Protein AF-A0AAF0C1L9-F1 (afdb_monomer_lite)

Foldseek 3Di:
DDQDWAWDPPWAQDPVVRFIKTWTATPNDIAIETEDEPDDDRPDDDDPVNVVVVVVVVVVVVVPDAADPVNYHYDYD

Structure (mmCIF, N/CA/C/O backbone):
data_AF-A0AAF0C1L9-F1
#
_entry.id   AF-A0AAF0C1L9-F1
#
loop_
_atom_site.group_PDB
_atom_site.id
_atom_site.type_symbol
_atom_site.label_atom_id
_atom_site.label_alt_id
_atom_site.label_comp_id
_atom_site.label_asym_id
_atom_site.label_entity_id
_atom_site.label_seq_id
_atom_site.pdbx_PDB_ins_code
_atom_site.Cartn_x
_atom_site.Cartn_y
_atom_site.Cartn_z
_atom_site.occupancy
_atom_site.B_iso_or_equiv
_atom_site.auth_seq_id
_atom_site.auth_comp_id
_atom_site.auth_asym_id
_atom_site.auth_atom_id
_atom_site.pdbx_PDB_model_num
ATOM 1 N N . MET A 1 1 ? -8.345 16.317 9.735 1.00 42.16 1 MET A N 1
ATOM 2 C CA . MET A 1 1 ? -8.753 15.732 11.040 1.00 42.16 1 MET A CA 1
ATOM 3 C C . MET A 1 1 ? -7.933 14.459 11.208 1.00 42.16 1 MET A C 1
ATOM 5 O O . MET A 1 1 ? -7.826 13.753 10.221 1.00 42.16 1 MET A O 1
ATOM 9 N N . ASN A 1 2 ? -7.307 14.227 12.372 1.00 51.31 2 ASN A N 1
ATOM 10 C CA . ASN A 1 2 ? -6.302 13.175 12.644 1.00 51.31 2 ASN A CA 1
ATOM 11 C C . ASN A 1 2 ? -6.778 11.735 12.338 1.00 51.31 2 ASN A C 1
ATOM 13 O O . ASN A 1 2 ? -7.078 10.980 13.264 1.00 51.31 2 ASN A O 1
ATOM 17 N N . GLN A 1 3 ? -6.814 11.314 11.076 1.00 59.50 3 GLN A N 1
ATOM 18 C CA . GLN A 1 3 ? -6.736 9.891 10.758 1.00 59.50 3 GLN A CA 1
ATOM 19 C C . GLN A 1 3 ? -5.257 9.510 10.752 1.00 59.50 3 GLN A C 1
ATOM 21 O O . GLN A 1 3 ? -4.600 9.521 9.721 1.00 59.50 3 GLN A O 1
ATOM 26 N N . ALA A 1 4 ? -4.718 9.242 11.944 1.00 77.94 4 ALA A N 1
ATOM 27 C CA . ALA A 1 4 ? -3.385 8.670 12.058 1.00 77.94 4 ALA A CA 1
ATOM 28 C C . ALA A 1 4 ? -3.465 7.212 11.588 1.00 77.94 4 ALA A C 1
ATOM 30 O O . ALA A 1 4 ? -3.982 6.350 12.306 1.00 77.94 4 ALA A O 1
ATOM 31 N N . ILE A 1 5 ? -3.013 6.962 10.365 1.00 91.12 5 ILE A N 1
ATOM 32 C CA . ILE A 1 5 ? -2.695 5.620 9.894 1.00 91.12 5 ILE A CA 1
ATOM 33 C C . ILE A 1 5 ? -1.285 5.267 10.382 1.00 91.12 5 ILE A C 1
ATOM 35 O O . ILE A 1 5 ? -0.377 6.090 10.337 1.00 91.12 5 ILE A O 1
ATOM 39 N N . LEU A 1 6 ? -1.107 4.054 10.903 1.00 94.19 6 LEU A N 1
ATOM 40 C CA . LEU A 1 6 ? 0.208 3.523 11.268 1.00 94.19 6 LEU A CA 1
ATOM 41 C C . LEU A 1 6 ? 0.646 2.515 10.208 1.00 94.19 6 LEU A C 1
ATOM 43 O O . LEU A 1 6 ? 0.032 1.457 10.110 1.00 94.19 6 LEU A O 1
ATOM 47 N N . PHE A 1 7 ? 1.678 2.823 9.430 1.00 95.56 7 PHE A N 1
ATOM 48 C CA . PHE A 1 7 ? 2.193 1.925 8.393 1.00 95.56 7 PHE A CA 1
ATOM 49 C C . PHE A 1 7 ? 3.030 0.777 8.985 1.00 95.56 7 PHE A C 1
ATOM 51 O O . PHE A 1 7 ? 3.714 0.955 9.990 1.00 95.56 7 PHE A O 1
ATOM 58 N N . ASN A 1 8 ? 2.942 -0.414 8.380 1.00 93.56 8 ASN A N 1
ATOM 59 C CA . ASN A 1 8 ? 3.543 -1.656 8.893 1.00 93.56 8 ASN A CA 1
ATOM 60 C C . ASN A 1 8 ? 4.897 -2.025 8.251 1.00 93.56 8 ASN A C 1
ATOM 62 O O . ASN A 1 8 ? 5.381 -3.134 8.481 1.00 93.56 8 ASN A O 1
ATOM 66 N N . ASP A 1 9 ? 5.482 -1.146 7.429 1.00 91.31 9 ASP A N 1
ATOM 67 C CA . ASP A 1 9 ? 6.744 -1.383 6.705 1.00 91.31 9 ASP A CA 1
ATOM 68 C C . ASP A 1 9 ? 6.772 -2.693 5.881 1.00 91.31 9 ASP A C 1
ATOM 70 O O . ASP A 1 9 ? 7.816 -3.317 5.691 1.00 91.31 9 ASP A O 1
ATOM 74 N N . ASP A 1 10 ? 5.619 -3.132 5.366 1.00 96.56 10 ASP A N 1
ATOM 75 C CA . ASP A 1 10 ? 5.432 -4.416 4.677 1.00 96.56 10 ASP A CA 1
ATOM 76 C C . ASP A 1 10 ? 5.237 -4.271 3.157 1.00 96.56 10 ASP A C 1
ATOM 78 O O . ASP A 1 10 ? 4.492 -5.032 2.528 1.00 96.56 10 ASP A O 1
ATOM 82 N N . ILE A 1 11 ? 5.926 -3.295 2.553 1.00 96.88 11 ILE A N 1
ATOM 83 C CA . ILE A 1 11 ? 5.862 -3.040 1.110 1.00 96.88 11 ILE A CA 1
ATOM 84 C C . ILE A 1 11 ? 6.306 -4.274 0.318 1.00 96.88 11 ILE A C 1
ATOM 86 O O . ILE A 1 11 ? 7.410 -4.793 0.483 1.00 96.88 11 ILE A O 1
ATOM 90 N N . HIS A 1 12 ? 5.457 -4.705 -0.609 1.00 96.56 12 HIS A N 1
ATOM 91 C CA . HIS A 1 12 ? 5.738 -5.792 -1.538 1.00 96.56 12 HIS A CA 1
ATOM 92 C C . HIS A 1 12 ? 4.978 -5.601 -2.851 1.00 96.56 12 HIS A C 1
ATOM 94 O O . HIS A 1 12 ? 3.967 -4.901 -2.920 1.00 96.56 12 HIS A O 1
ATOM 100 N N . PHE A 1 13 ? 5.452 -6.241 -3.917 1.00 96.62 13 PHE A N 1
ATOM 101 C CA . PHE A 1 13 ? 4.719 -6.263 -5.176 1.00 96.62 13 PHE A CA 1
ATOM 102 C C . PHE A 1 13 ? 3.613 -7.323 -5.113 1.00 96.62 13 PHE A C 1
ATOM 104 O O . PHE A 1 13 ? 3.882 -8.500 -4.865 1.00 96.62 13 PHE A O 1
ATOM 111 N N . ASN A 1 14 ? 2.365 -6.913 -5.333 1.00 96.31 14 ASN A N 1
ATOM 112 C CA . ASN A 1 14 ? 1.213 -7.801 -5.381 1.00 96.31 14 ASN A CA 1
ATOM 113 C C . ASN A 1 14 ? 0.893 -8.160 -6.839 1.00 96.31 14 ASN A C 1
ATOM 115 O O . ASN A 1 14 ? 0.309 -7.367 -7.579 1.00 96.31 14 ASN A O 1
ATOM 119 N N . GLU A 1 15 ? 1.247 -9.383 -7.237 1.00 94.06 15 GLU A N 1
ATOM 120 C CA . GLU A 1 15 ? 1.063 -9.897 -8.603 1.00 94.06 15 GLU A CA 1
ATOM 121 C C . GLU A 1 15 ? -0.418 -9.991 -9.017 1.00 94.06 15 GLU A C 1
ATOM 123 O O . GLU A 1 15 ? -0.753 -9.756 -10.175 1.00 94.06 15 GLU A O 1
ATOM 128 N N . ALA A 1 16 ? -1.333 -10.284 -8.084 1.00 93.00 16 ALA A N 1
ATOM 129 C CA . ALA A 1 16 ? -2.762 -10.403 -8.392 1.00 93.00 16 ALA A CA 1
ATOM 130 C C . ALA A 1 16 ? -3.397 -9.047 -8.741 1.00 93.00 16 ALA A C 1
ATOM 132 O O . ALA A 1 16 ? -4.293 -8.977 -9.582 1.00 93.00 16 ALA A O 1
ATOM 133 N N . HIS A 1 17 ? -2.909 -7.973 -8.118 1.00 92.06 17 HIS A N 1
ATOM 134 C CA . HIS A 1 17 ? -3.349 -6.602 -8.379 1.00 92.06 17 HIS A CA 1
ATOM 135 C C . HIS A 1 17 ? -2.438 -5.861 -9.369 1.00 92.06 17 HIS A C 1
ATOM 137 O O . HIS A 1 17 ? -2.770 -4.743 -9.766 1.00 92.06 17 HIS A O 1
ATOM 143 N N . ASN A 1 18 ? -1.319 -6.479 -9.772 1.00 94.00 18 ASN A N 1
ATOM 144 C CA . ASN A 1 18 ? -0.259 -5.888 -10.586 1.00 94.00 18 ASN A CA 1
ATOM 145 C C . ASN A 1 18 ? 0.160 -4.496 -10.067 1.00 94.00 18 ASN A C 1
ATOM 147 O O . ASN A 1 18 ? 0.186 -3.519 -10.815 1.00 94.00 18 ASN A O 1
ATOM 151 N N . ALA A 1 19 ? 0.400 -4.395 -8.757 1.00 96.56 19 ALA A N 1
ATOM 152 C CA . ALA A 1 19 ? 0.640 -3.132 -8.063 1.00 96.56 19 ALA A CA 1
ATOM 153 C C . ALA A 1 19 ? 1.529 -3.326 -6.831 1.00 96.56 19 ALA A C 1
ATOM 155 O O . ALA A 1 19 ? 1.506 -4.385 -6.201 1.00 96.56 19 ALA A O 1
ATOM 156 N N . TRP A 1 20 ? 2.261 -2.282 -6.444 1.00 97.38 20 TRP A N 1
ATOM 157 C CA . TRP A 1 20 ? 2.917 -2.254 -5.137 1.00 97.38 20 TRP A CA 1
ATOM 158 C C . TRP A 1 20 ? 1.872 -2.107 -4.037 1.00 97.38 20 TRP A C 1
ATOM 160 O O . TRP A 1 20 ? 0.908 -1.355 -4.187 1.00 97.38 20 TRP A O 1
ATOM 170 N N . SER A 1 21 ? 2.047 -2.846 -2.947 1.00 97.50 21 SER A N 1
ATOM 171 C CA . SER A 1 21 ? 1.103 -2.874 -1.843 1.00 97.50 21 SER A CA 1
ATOM 172 C C . SER A 1 21 ? 1.805 -2.866 -0.500 1.00 97.50 21 SER A C 1
ATOM 174 O O . SER A 1 21 ? 2.889 -3.423 -0.348 1.00 97.50 21 SER A O 1
ATOM 176 N N . PHE A 1 22 ? 1.161 -2.225 0.464 1.00 97.81 22 PHE A N 1
ATOM 177 C CA . PHE A 1 22 ? 1.559 -2.195 1.862 1.00 97.81 22 PHE A CA 1
ATOM 178 C C . PHE A 1 22 ? 0.333 -1.992 2.731 1.00 97.81 22 PHE A C 1
ATOM 180 O O . PHE A 1 22 ? -0.764 -1.710 2.240 1.00 97.81 22 PHE A O 1
ATOM 187 N N . THR A 1 23 ? 0.504 -2.180 4.028 1.00 97.88 23 THR A N 1
ATOM 188 C CA . THR A 1 23 ? -0.599 -2.173 4.967 1.00 97.88 23 THR A CA 1
ATOM 189 C C . THR A 1 23 ? -0.360 -1.171 6.077 1.00 97.88 23 THR A C 1
ATOM 191 O O . THR A 1 23 ? 0.770 -0.833 6.432 1.00 97.88 23 THR A O 1
ATOM 194 N N . GLY A 1 24 ? -1.462 -0.678 6.622 1.00 96.06 24 GLY A N 1
ATOM 195 C CA . GLY A 1 24 ? -1.448 0.183 7.786 1.00 96.06 24 GLY A CA 1
ATOM 196 C C . GLY A 1 24 ? -2.588 -0.148 8.731 1.00 96.06 24 GLY A C 1
ATOM 197 O O . GLY A 1 24 ? -3.514 -0.890 8.395 1.00 96.06 24 GLY A O 1
ATOM 198 N N . LEU A 1 25 ? -2.508 0.386 9.940 1.00 95.06 25 LEU A N 1
ATOM 199 C CA . LEU A 1 25 ? -3.540 0.283 10.952 1.00 95.06 25 LEU A CA 1
ATOM 200 C C . LEU A 1 25 ? -4.254 1.627 11.071 1.00 95.06 25 LEU A C 1
ATOM 202 O O . LEU A 1 25 ? -3.638 2.630 11.422 1.00 95.06 25 LEU A O 1
ATOM 206 N N . MET A 1 26 ? -5.561 1.630 10.828 1.00 92.06 26 MET A N 1
ATOM 207 C CA . MET A 1 26 ? -6.420 2.797 10.995 1.00 92.06 26 MET A CA 1
ATOM 208 C C . MET A 1 26 ? -7.589 2.420 11.901 1.00 92.06 26 MET A C 1
ATOM 210 O O . MET A 1 26 ? -8.301 1.455 11.635 1.00 92.06 26 MET A O 1
ATOM 214 N N . ALA A 1 27 ? -7.758 3.130 13.021 1.00 89.31 27 ALA A N 1
ATOM 215 C CA . ALA A 1 27 ? -8.788 2.831 14.029 1.00 89.31 27 ALA A CA 1
ATOM 216 C C . ALA A 1 27 ? -8.818 1.350 14.492 1.00 89.31 27 ALA A C 1
ATOM 218 O O . ALA A 1 27 ? -9.877 0.784 14.758 1.00 89.31 27 ALA A O 1
ATOM 219 N N . GLY A 1 28 ? -7.645 0.708 14.578 1.00 89.19 28 GLY A N 1
ATOM 220 C CA . GLY A 1 28 ? -7.516 -0.704 14.961 1.00 89.19 28 GLY A CA 1
ATOM 221 C C . GLY A 1 28 ? -7.866 -1.705 13.854 1.00 89.19 28 GLY A C 1
ATOM 222 O O . GLY A 1 28 ? -7.822 -2.910 14.097 1.00 89.19 28 GLY A O 1
ATOM 223 N N . GLN A 1 29 ? -8.182 -1.233 12.648 1.00 92.31 29 GLN A N 1
ATOM 224 C CA . GLN A 1 29 ? -8.445 -2.066 11.481 1.00 92.31 29 GLN A CA 1
ATOM 225 C C . GLN A 1 29 ? -7.270 -2.032 10.511 1.00 92.31 29 GLN A C 1
ATOM 227 O O . GLN A 1 29 ? -6.642 -0.994 10.303 1.00 92.31 29 GLN A O 1
ATOM 232 N N . LYS A 1 30 ? -6.976 -3.189 9.914 1.00 95.69 30 LYS A N 1
ATOM 233 C CA . LYS A 1 30 ? -5.975 -3.295 8.856 1.00 95.69 30 LYS A CA 1
ATOM 234 C C . LYS A 1 30 ? -6.541 -2.691 7.574 1.00 95.69 30 LYS A C 1
ATOM 236 O O . LYS A 1 30 ? -7.580 -3.144 7.101 1.00 95.69 30 LYS A O 1
ATOM 241 N N . VAL A 1 31 ? -5.821 -1.726 7.022 1.00 96.44 31 VAL A N 1
ATOM 242 C CA . VAL A 1 31 ? -6.057 -1.122 5.711 1.00 96.44 31 VAL A CA 1
ATOM 243 C C . VAL A 1 31 ? -4.959 -1.584 4.760 1.00 96.44 31 VAL A C 1
ATOM 245 O O . VAL A 1 31 ? -3.792 -1.657 5.150 1.00 96.44 31 VAL A O 1
ATOM 248 N N . THR A 1 32 ? -5.325 -1.922 3.527 1.00 97.88 32 THR A N 1
ATOM 249 C CA . THR A 1 32 ? -4.382 -2.325 2.475 1.00 97.88 32 THR A CA 1
ATOM 250 C C . THR A 1 32 ? -4.330 -1.254 1.397 1.00 97.88 32 THR A C 1
ATOM 252 O O . THR A 1 32 ? -5.349 -0.889 0.819 1.00 97.88 32 THR A O 1
ATOM 255 N N . VAL A 1 33 ? -3.140 -0.742 1.116 1.00 97.50 33 VAL A N 1
ATOM 256 C CA . VAL A 1 33 ? -2.903 0.264 0.083 1.00 97.50 33 VAL A CA 1
ATOM 257 C C . VAL A 1 33 ? -2.379 -0.424 -1.170 1.00 97.50 33 VAL A C 1
ATOM 259 O O . VAL A 1 33 ? -1.536 -1.318 -1.091 1.00 97.50 33 VAL A O 1
ATOM 262 N N . PHE A 1 34 ? -2.854 0.014 -2.332 1.00 97.81 34 PHE A N 1
ATOM 263 C CA . PHE A 1 34 ? -2.350 -0.369 -3.644 1.00 97.81 34 PHE A CA 1
ATOM 264 C C . PHE A 1 34 ? -1.911 0.871 -4.421 1.00 97.81 34 PHE A C 1
ATOM 266 O O . PHE A 1 34 ? -2.726 1.748 -4.717 1.00 97.81 34 PHE A O 1
ATOM 273 N N . ILE A 1 35 ? -0.637 0.909 -4.804 1.00 96.50 35 ILE A N 1
ATOM 274 C CA . ILE A 1 35 ? -0.050 1.935 -5.665 1.00 96.50 35 ILE A CA 1
ATOM 275 C C . ILE A 1 35 ? -0.110 1.448 -7.113 1.00 96.50 35 ILE A C 1
ATOM 277 O O . ILE A 1 35 ? 0.719 0.658 -7.576 1.00 96.50 35 ILE A O 1
ATOM 281 N N . LYS A 1 36 ? -1.136 1.903 -7.833 1.00 92.25 36 LYS A N 1
ATOM 282 C CA . LYS A 1 36 ? -1.385 1.559 -9.233 1.00 92.25 36 LYS A CA 1
ATOM 283 C C . LYS A 1 36 ? -0.679 2.550 -10.146 1.00 92.25 36 LYS A C 1
ATOM 285 O O . LYS A 1 36 ? -1.192 3.632 -10.414 1.00 92.25 36 LYS A O 1
ATOM 290 N N . GLN A 1 37 ? 0.468 2.135 -10.660 1.00 87.31 37 GLN A N 1
ATOM 291 C CA . GLN A 1 37 ? 1.179 2.857 -11.709 1.00 87.31 37 GLN A CA 1
ATOM 292 C C . GLN A 1 37 ? 0.645 2.468 -13.088 1.00 87.31 37 GLN A C 1
ATOM 294 O O . GLN A 1 37 ? 0.178 1.347 -13.296 1.00 87.31 37 GLN A O 1
ATOM 299 N N . SER A 1 38 ? 0.757 3.376 -14.060 1.00 84.88 38 SER A N 1
ATOM 300 C CA . SER A 1 38 ? 0.396 3.068 -15.457 1.00 84.88 38 SER A CA 1
ATOM 301 C C . SER A 1 38 ? 1.269 1.956 -16.057 1.00 84.88 38 SER A C 1
ATOM 303 O O . SER A 1 38 ? 0.792 1.169 -16.871 1.00 84.88 38 SER A O 1
ATOM 305 N N . TYR A 1 39 ? 2.531 1.874 -15.626 1.00 84.19 39 TYR A N 1
ATOM 306 C CA . TYR A 1 39 ? 3.493 0.843 -16.015 1.00 84.19 39 TYR A CA 1
ATOM 307 C C . TYR A 1 39 ? 4.234 0.359 -14.760 1.00 84.19 39 TYR A C 1
ATOM 309 O O . TYR A 1 39 ? 5.289 0.903 -14.439 1.00 84.19 39 TYR A O 1
ATOM 317 N N . PRO A 1 40 ? 3.663 -0.596 -14.005 1.00 84.31 40 PRO A N 1
ATOM 318 C CA . PRO A 1 40 ? 4.254 -1.050 -12.754 1.00 84.31 40 PRO A C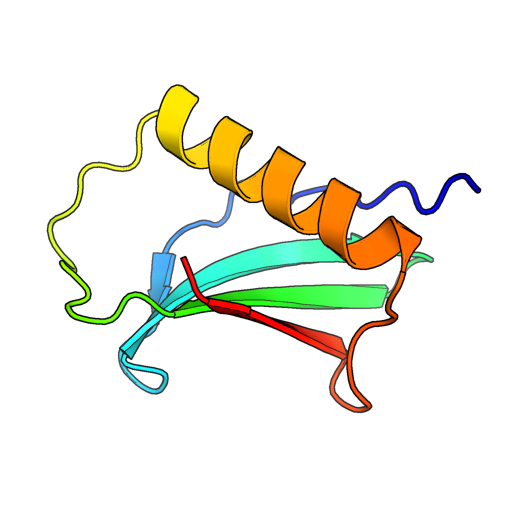A 1
ATOM 319 C C . PRO A 1 40 ? 5.562 -1.801 -13.016 1.00 84.31 40 PRO A C 1
ATOM 321 O O . PRO A 1 40 ? 5.588 -2.792 -13.749 1.00 84.31 40 PRO A O 1
ATOM 324 N N . ASP A 1 41 ? 6.647 -1.338 -12.395 1.00 90.50 41 ASP A N 1
ATOM 325 C CA . ASP A 1 41 ? 7.925 -2.048 -12.380 1.00 90.50 41 ASP A CA 1
ATOM 326 C C . ASP A 1 41 ? 8.063 -2.839 -11.078 1.00 90.50 41 ASP A C 1
ATOM 328 O O . ASP A 1 41 ? 8.285 -2.285 -9.998 1.00 90.50 41 ASP A O 1
ATOM 332 N N . LYS A 1 42 ? 7.947 -4.163 -11.186 1.00 91.69 42 LYS A N 1
ATOM 333 C CA . LYS A 1 42 ? 8.141 -5.081 -10.057 1.00 91.69 42 LYS A CA 1
ATOM 334 C C . LYS A 1 42 ? 9.587 -5.136 -9.553 1.00 91.69 42 LYS A C 1
ATOM 336 O O . LYS A 1 42 ? 9.827 -5.653 -8.469 1.00 91.69 42 LYS A O 1
ATOM 341 N N . ASN A 1 43 ? 10.546 -4.644 -10.341 1.00 92.12 43 ASN A N 1
ATOM 342 C CA . ASN A 1 43 ? 11.956 -4.565 -9.962 1.00 92.12 43 ASN A CA 1
ATOM 343 C C . ASN A 1 43 ? 12.329 -3.190 -9.392 1.00 92.12 43 ASN A C 1
ATOM 345 O O . ASN A 1 43 ? 13.511 -2.946 -9.137 1.00 92.12 43 ASN A O 1
ATOM 349 N N . LEU A 1 44 ? 11.350 -2.298 -9.198 1.00 91.81 44 LEU A N 1
ATOM 350 C CA . LEU A 1 44 ? 11.572 -1.013 -8.554 1.00 91.81 44 LEU A CA 1
ATOM 351 C C . LEU A 1 44 ? 12.214 -1.232 -7.180 1.00 91.81 44 LEU A C 1
ATOM 353 O O . LEU A 1 44 ? 11.688 -1.953 -6.332 1.00 91.81 44 LEU A O 1
ATOM 357 N N . VAL A 1 45 ? 13.357 -0.587 -6.957 1.00 93.25 45 VAL A N 1
ATOM 358 C CA . VAL A 1 45 ? 14.003 -0.583 -5.646 1.00 93.25 45 VAL A CA 1
ATOM 359 C C . VAL A 1 45 ? 13.235 0.376 -4.746 1.00 93.25 45 VAL A C 1
ATOM 361 O O . VAL A 1 45 ? 13.256 1.588 -4.961 1.00 93.25 45 VAL A O 1
ATOM 364 N N . ILE A 1 46 ? 12.573 -0.173 -3.732 1.00 94.38 46 ILE A N 1
ATOM 365 C CA . ILE A 1 46 ? 11.852 0.614 -2.733 1.00 94.38 46 ILE A CA 1
ATOM 366 C C . ILE A 1 46 ? 12.862 1.161 -1.729 1.00 94.38 46 ILE A C 1
ATOM 368 O O . ILE A 1 46 ? 13.339 0.451 -0.845 1.00 94.38 46 ILE A O 1
ATOM 372 N N . THR A 1 47 ? 13.235 2.423 -1.914 1.00 96.00 47 THR A N 1
ATOM 373 C CA . THR A 1 47 ? 14.043 3.176 -0.951 1.00 96.00 47 THR A CA 1
ATOM 374 C C . THR A 1 47 ? 13.146 3.818 0.103 1.00 96.00 47 THR A C 1
ATOM 376 O O . THR A 1 47 ? 11.939 3.946 -0.102 1.00 96.00 47 THR A O 1
ATOM 379 N N . ASP A 1 48 ? 13.734 4.292 1.204 1.00 94.56 48 ASP A N 1
ATOM 380 C CA . ASP A 1 48 ? 12.991 5.068 2.204 1.00 94.56 48 ASP A CA 1
ATOM 381 C C . ASP A 1 48 ? 12.319 6.306 1.602 1.00 94.56 48 ASP A C 1
ATOM 383 O O . ASP A 1 48 ? 11.202 6.623 1.982 1.00 94.56 48 ASP A O 1
ATOM 387 N N . CYS A 1 49 ? 12.946 6.969 0.623 1.00 95.62 49 CYS A N 1
ATOM 388 C CA . CYS A 1 49 ? 12.320 8.093 -0.076 1.00 95.62 49 CYS A CA 1
ATOM 389 C C . CYS A 1 49 ? 11.034 7.660 -0.793 1.00 95.62 49 CYS A C 1
ATOM 391 O O . CYS A 1 49 ? 9.998 8.273 -0.589 1.00 95.62 49 CYS A O 1
ATOM 393 N N . VAL A 1 50 ? 11.079 6.564 -1.563 1.00 94.62 50 VAL A N 1
ATOM 394 C CA . VAL A 1 50 ? 9.893 6.043 -2.268 1.00 94.62 50 VAL A CA 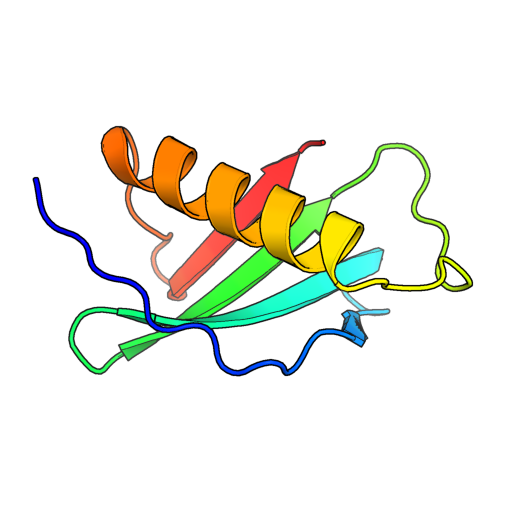1
ATOM 395 C C . VAL A 1 50 ? 8.801 5.637 -1.278 1.00 94.62 50 VAL A C 1
ATOM 397 O O . VAL A 1 50 ? 7.628 5.917 -1.508 1.00 94.62 50 VAL A O 1
ATOM 400 N N . ARG A 1 51 ? 9.183 4.989 -0.172 1.00 95.31 51 ARG A N 1
ATOM 401 C CA . ARG A 1 51 ? 8.248 4.611 0.890 1.00 95.31 51 ARG A CA 1
ATOM 402 C C . ARG A 1 51 ? 7.575 5.842 1.499 1.00 95.31 51 ARG A C 1
ATOM 404 O O . ARG A 1 51 ? 6.352 5.881 1.534 1.00 95.31 51 ARG A O 1
ATOM 411 N N . PHE A 1 52 ? 8.348 6.841 1.924 1.00 95.12 52 PHE A N 1
ATOM 412 C CA . PHE A 1 52 ? 7.808 8.061 2.527 1.00 95.12 52 PHE A CA 1
ATOM 413 C C . PHE A 1 52 ? 6.916 8.847 1.557 1.00 95.12 52 PHE A C 1
ATOM 415 O O . PHE A 1 52 ? 5.861 9.317 1.972 1.00 95.12 52 PHE A O 1
ATOM 422 N N . ASP A 1 53 ? 7.273 8.918 0.271 1.00 95.31 53 ASP A N 1
ATOM 423 C CA . ASP A 1 53 ? 6.434 9.554 -0.755 1.00 95.31 53 ASP A CA 1
ATOM 424 C C . ASP A 1 53 ? 5.065 8.854 -0.875 1.00 95.31 53 ASP A C 1
ATOM 426 O O . ASP A 1 53 ? 4.027 9.498 -1.038 1.00 95.31 53 ASP A O 1
ATOM 430 N N . TRP A 1 54 ? 5.033 7.518 -0.797 1.00 95.94 54 TRP A N 1
ATOM 431 C CA . TRP A 1 54 ? 3.782 6.753 -0.842 1.00 95.94 54 TRP A CA 1
ATOM 432 C C . TRP A 1 54 ? 2.959 6.891 0.437 1.00 95.94 54 TRP A C 1
ATOM 434 O O . TRP A 1 54 ? 1.737 6.997 0.353 1.00 95.94 54 TRP A O 1
ATOM 444 N N . GLU A 1 55 ? 3.604 6.896 1.601 1.00 95.31 55 GLU A N 1
ATOM 445 C CA . GLU A 1 55 ? 2.956 7.125 2.895 1.00 95.31 55 GLU A CA 1
ATOM 446 C C . GLU A 1 55 ? 2.301 8.516 2.941 1.00 95.31 55 GLU A C 1
ATOM 448 O O . GLU A 1 55 ? 1.111 8.618 3.243 1.00 95.31 55 GLU A O 1
ATOM 453 N N . GLU A 1 56 ? 3.020 9.564 2.526 1.00 94.88 56 GLU A N 1
ATOM 454 C CA . GLU A 1 56 ? 2.493 10.932 2.423 1.00 94.88 56 GLU A CA 1
ATOM 455 C C . GLU A 1 56 ? 1.314 11.007 1.441 1.00 94.88 56 GLU A C 1
ATOM 457 O O . GLU A 1 56 ? 0.275 11.598 1.744 1.00 94.88 56 GLU A O 1
ATOM 462 N N . ALA A 1 57 ? 1.421 10.356 0.277 1.00 95.31 57 ALA A N 1
ATOM 463 C CA . ALA A 1 57 ? 0.332 10.321 -0.697 1.00 95.31 57 ALA A CA 1
ATOM 464 C C . ALA A 1 57 ? -0.944 9.665 -0.137 1.00 95.31 57 ALA A C 1
ATOM 466 O O . ALA A 1 57 ? -2.053 10.112 -0.447 1.00 95.31 57 ALA A O 1
ATOM 467 N N . VAL A 1 58 ? -0.808 8.625 0.694 1.00 95.19 58 VAL A N 1
ATOM 468 C CA . VAL A 1 58 ? -1.941 7.993 1.391 1.00 95.19 58 VAL A CA 1
ATOM 469 C C . VAL A 1 58 ? -2.548 8.939 2.418 1.00 95.19 58 VAL A C 1
ATOM 471 O O . VAL A 1 58 ? -3.771 9.078 2.446 1.00 95.19 58 VAL A O 1
ATOM 474 N N . GLU A 1 59 ? -1.728 9.605 3.230 1.00 93.31 59 GLU A N 1
ATOM 475 C CA . GLU A 1 59 ? -2.213 10.558 4.232 1.00 93.31 59 GLU A CA 1
ATOM 476 C C . GLU A 1 59 ? -2.996 11.708 3.590 1.00 93.31 59 GLU A C 1
ATOM 478 O O . GLU A 1 59 ? -4.125 11.980 3.998 1.00 93.31 59 GLU A O 1
ATOM 483 N N . ILE A 1 60 ? -2.456 12.316 2.526 1.00 93.44 60 ILE A N 1
ATOM 484 C CA . ILE A 1 60 ? -3.132 13.380 1.768 1.00 93.44 60 ILE A CA 1
ATOM 485 C C . ILE A 1 60 ? -4.461 12.878 1.191 1.00 93.44 60 ILE A C 1
ATOM 487 O O . ILE A 1 60 ? -5.469 13.587 1.211 1.00 93.44 60 ILE A O 1
ATOM 491 N N . TRP A 1 61 ? -4.493 11.649 0.670 1.00 94.19 61 TRP A N 1
ATOM 492 C CA . TRP A 1 61 ? -5.717 11.076 0.115 1.00 94.19 61 TRP A CA 1
ATOM 493 C C . TRP A 1 61 ? -6.800 10.868 1.183 1.00 94.19 61 TRP A C 1
ATOM 495 O O . TRP A 1 61 ? -7.967 11.191 0.931 1.00 94.19 61 TRP A O 1
ATOM 505 N N . LEU A 1 62 ? -6.410 10.399 2.374 1.00 93.12 62 LEU A N 1
ATOM 506 C CA . LEU A 1 62 ? -7.289 10.189 3.532 1.00 93.12 62 LEU A CA 1
ATOM 507 C C . LEU A 1 62 ? -7.865 11.492 4.107 1.00 93.12 62 LEU A C 1
ATOM 509 O O . LEU A 1 62 ? -8.861 11.462 4.827 1.00 93.12 62 LEU A O 1
ATOM 513 N N . GLU A 1 63 ? -7.308 12.659 3.769 1.00 91.56 63 GLU A N 1
ATOM 514 C CA . GLU A 1 63 ? -7.922 13.936 4.154 1.00 91.56 63 GLU A CA 1
ATOM 515 C C . GLU A 1 63 ? -9.281 14.173 3.481 1.00 91.56 63 GLU A C 1
ATOM 517 O O . GLU A 1 63 ? -10.103 14.938 3.993 1.00 91.56 63 GLU A O 1
ATOM 522 N N . GLN A 1 64 ? -9.513 13.543 2.325 1.00 92.25 64 GLN A N 1
ATOM 523 C CA . GLN A 1 64 ? -10.682 13.782 1.473 1.00 92.25 64 GLN A CA 1
ATOM 524 C C . GLN A 1 64 ? -11.522 12.523 1.233 1.00 92.25 64 GLN A C 1
ATOM 526 O O . GLN A 1 64 ? -12.638 12.624 0.719 1.00 92.25 64 GLN A O 1
ATOM 531 N N . HIS A 1 65 ? -11.002 11.350 1.592 1.00 92.62 65 HIS A N 1
ATOM 532 C CA . HIS A 1 65 ? -11.602 10.058 1.283 1.00 92.62 65 HIS A CA 1
ATOM 533 C C . HIS A 1 65 ? -11.470 9.091 2.460 1.00 92.62 65 HIS A C 1
ATOM 535 O O . HIS A 1 65 ? -10.639 9.267 3.345 1.00 92.62 65 HIS A O 1
ATOM 541 N N . GLU A 1 66 ? -12.272 8.032 2.434 1.00 92.31 66 GLU A N 1
ATOM 542 C CA . GLU A 1 66 ? -12.163 6.898 3.350 1.00 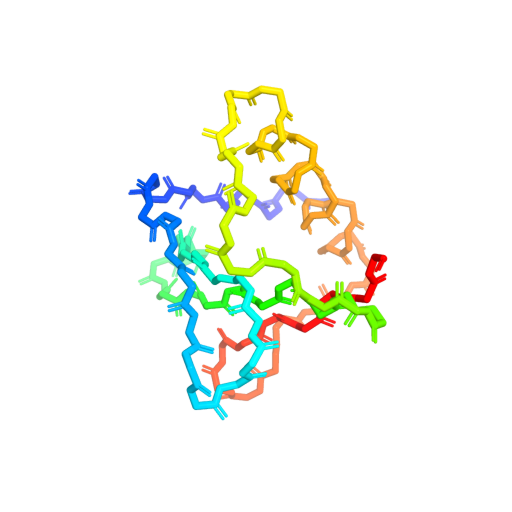92.31 66 GLU A CA 1
ATOM 543 C C . GLU A 1 66 ? -11.846 5.629 2.542 1.00 92.31 66 GLU A C 1
ATOM 545 O O . GLU A 1 66 ? -12.224 5.562 1.365 1.00 92.31 66 GLU A O 1
ATOM 550 N N . PRO A 1 67 ? -11.169 4.625 3.135 1.00 93.25 67 PRO A N 1
ATOM 551 C CA . PRO A 1 67 ? -10.994 3.319 2.507 1.00 93.25 67 PRO A CA 1
ATOM 552 C C . PRO A 1 67 ? -12.329 2.719 2.066 1.00 93.25 67 PRO A C 1
ATOM 554 O O . PRO A 1 67 ? -13.388 3.021 2.623 1.00 93.25 67 PRO A O 1
ATOM 557 N N . ASP A 1 68 ? -12.283 1.845 1.066 1.00 93.06 68 ASP A N 1
ATOM 558 C CA . ASP A 1 68 ? -13.488 1.166 0.606 1.00 93.06 68 ASP A CA 1
ATOM 559 C C . ASP A 1 68 ? -14.034 0.152 1.637 1.00 93.06 68 ASP A C 1
ATOM 561 O O . ASP A 1 68 ? -13.479 -0.058 2.716 1.00 93.06 68 ASP A O 1
ATOM 565 N N . LEU A 1 69 ? -15.139 -0.520 1.294 1.00 91.31 69 LEU A N 1
ATOM 566 C CA . LEU A 1 69 ? -15.782 -1.517 2.164 1.00 91.31 69 LEU A CA 1
ATOM 567 C C . LEU A 1 69 ? -14.881 -2.717 2.521 1.00 91.31 69 LEU A C 1
ATOM 569 O O . LEU A 1 69 ? -15.196 -3.438 3.467 1.00 91.31 69 LEU A O 1
ATOM 573 N N . ASN A 1 70 ? -13.790 -2.943 1.783 1.00 94.19 70 ASN A N 1
ATOM 574 C CA . ASN A 1 70 ? -12.808 -3.994 2.044 1.00 94.19 70 ASN A CA 1
ATOM 575 C C . ASN A 1 70 ? -11.593 -3.477 2.835 1.00 94.19 70 ASN A C 1
ATOM 577 O O . ASN A 1 70 ? -10.637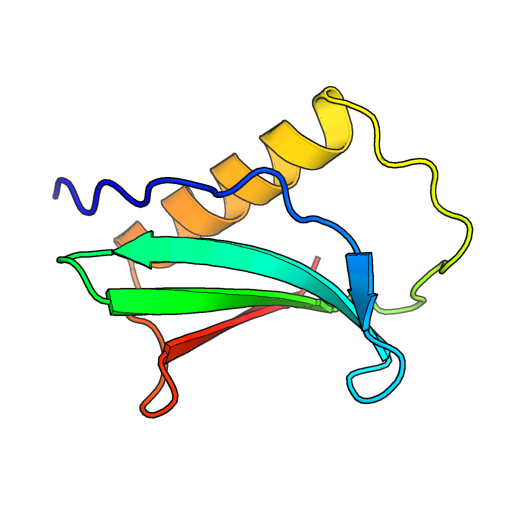 -4.227 3.033 1.00 94.19 70 ASN A O 1
ATOM 581 N N . ASN A 1 71 ? -11.626 -2.224 3.304 1.00 95.00 71 ASN A N 1
ATOM 582 C CA . ASN A 1 71 ? -10.485 -1.512 3.875 1.00 95.00 71 ASN A CA 1
ATOM 583 C C . ASN A 1 71 ? -9.311 -1.411 2.893 1.00 95.00 71 ASN A C 1
ATOM 585 O O . ASN A 1 71 ? -8.147 -1.543 3.279 1.00 95.00 71 ASN A O 1
ATOM 589 N N . GLU A 1 72 ? -9.604 -1.172 1.616 1.00 96.50 72 GLU A N 1
ATOM 590 C CA . GLU A 1 72 ? -8.589 -0.962 0.593 1.00 96.50 72 GLU A CA 1
ATOM 591 C C . GLU A 1 72 ? -8.533 0.499 0.136 1.00 96.50 72 GLU A C 1
ATOM 593 O O . GLU A 1 72 ? -9.548 1.187 0.003 1.00 96.50 72 GLU A O 1
ATOM 598 N N . ILE A 1 73 ? -7.317 0.965 -0.142 1.00 95.81 73 ILE A N 1
ATOM 599 C CA . ILE A 1 73 ? -7.040 2.258 -0.769 1.00 95.81 73 ILE A CA 1
ATOM 600 C C . ILE A 1 73 ? -6.333 1.984 -2.090 1.00 95.81 73 ILE A C 1
ATOM 602 O O . ILE A 1 73 ? -5.313 1.300 -2.131 1.00 95.81 73 ILE A O 1
ATOM 606 N N . HIS A 1 74 ? -6.848 2.542 -3.182 1.00 95.94 74 HIS A N 1
ATOM 607 C CA . HIS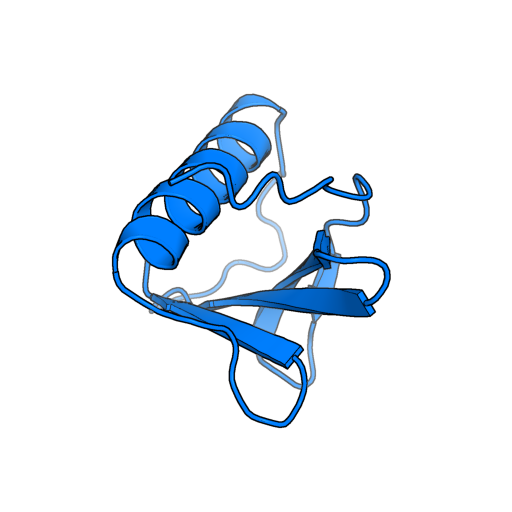 A 1 74 ? -6.268 2.379 -4.515 1.00 95.94 74 HIS A CA 1
ATOM 608 C C . HIS A 1 74 ? -5.804 3.738 -5.035 1.00 95.94 74 HIS A C 1
ATOM 610 O O . HIS A 1 74 ? -6.599 4.500 -5.586 1.00 95.94 74 HIS A O 1
ATOM 616 N N . LEU A 1 75 ? -4.513 4.029 -4.884 1.00 94.56 75 LEU A N 1
ATOM 617 C CA . LEU A 1 75 ? -3.901 5.255 -5.390 1.00 94.56 75 LEU A CA 1
ATOM 618 C C . LEU A 1 75 ? -3.401 5.053 -6.813 1.00 94.56 75 LEU A C 1
ATOM 620 O O . LEU A 1 75 ? -2.810 4.025 -7.138 1.00 94.56 75 LEU A O 1
ATOM 624 N N . LYS A 1 76 ? -3.625 6.055 -7.662 1.00 91.88 76 LYS A N 1
ATOM 625 C CA . LYS A 1 76 ? -3.038 6.118 -9.001 1.00 91.88 76 LYS A CA 1
ATOM 626 C C . LYS A 1 76 ? -1.949 7.180 -8.993 1.00 91.88 76 LYS A C 1
ATOM 628 O O . LYS A 1 76 ? -2.277 8.353 -8.823 1.00 91.88 76 LYS A O 1
ATOM 633 N N . LEU A 1 77 ? -0.702 6.745 -9.159 1.00 84.62 77 LEU A N 1
ATOM 634 C CA . LEU A 1 77 ? 0.497 7.585 -9.220 1.00 84.62 77 LEU A CA 1
ATOM 635 C C . LEU A 1 77 ? 1.177 7.448 -10.587 1.00 84.62 77 LEU A C 1
ATOM 637 O O . LEU A 1 77 ? 1.095 6.348 -11.191 1.00 84.62 77 LEU A O 1
#

Radius of gyration: 11.88 Å; chains: 1; bounding box: 30×26×31 Å

Sequence (77 aa):
MNQAILFNDDIHFNEAHNAWSFTGLMAGQKVTVFIKQSYPDKNLVITDCVRFDWEEAVEIWLEQHEPDLNNEIHLKL

Secondary structure (DSSP, 8-state):
-----EE-S--EEETTTTEEEEEEEETTEEEEEEEE-SS--TT----HHHHHHHHHHHHHHHTT----TTSEEEEE-

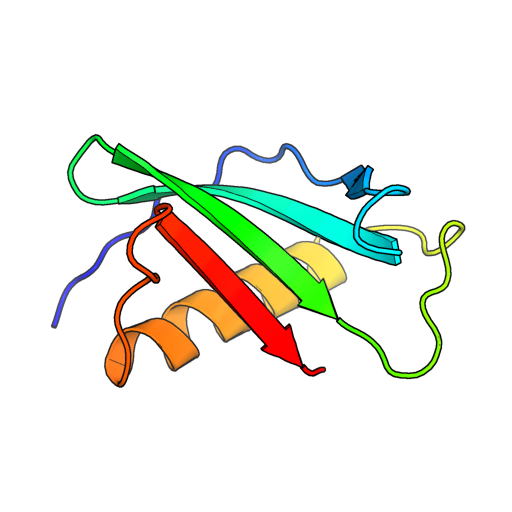Organism: NCBI:txid485447

InterPro domains:
  IPR036692 Shew3726-like superfamily [G3DSA:3.30.160.140] (1-77)
  IPR036692 Shew3726-like superfamily [SSF160272] (1-75)

pLDDT: mean 91.88, std 9.07, range [42.16, 97.88]